Protein AF-A0A7C4X079-F1 (afdb_monomer_lite)

Radius of gyration: 14.13 Å; chains: 1; bounding box: 36×24×41 Å

pLDDT: mean 93.77, std 8.3, range [42.56, 98.5]

Foldseek 3Di:
DQEDDDPLAPCPQPVDPQLVVLLLVLCVVVVNVQLNVLLDDDPVLLVVLLVVVVPDPDALVRQLVVQLVVSLVSHDLVSQQVSVCVVVVHGDHSVVSSSVSSSSSSNRSVSNSCSVVSDPDD

Sequence (122 aa):
MGGRKPLLATGDLVEDYTPLFQYIDTAIELRKSEARETILIRNSDLEKVRELASTTRLTVAQLINNLMEYVKHRIDPEVAVKALAKYLNHEVTADYAIIFYSRLLSCWIVEASSTLGIIRLK

Secondary structure (DSSP, 8-state):
------TT--SSS-S--HHHHHHHHHHHHTT-HHHHHHTS--HHHHHHHHHHHHHS---HHHHHHHHHHHHGGGS-HHHHHHHHHHHHTS---HHHHHHHHHHHHHHHHHHHHHHTTSS---

Structure (mmCIF, N/CA/C/O backbone):
data_AF-A0A7C4X079-F1
#
_entry.id   AF-A0A7C4X079-F1
#
loop_
_atom_site.group_PDB
_atom_site.id
_atom_site.type_symbol
_atom_site.label_atom_id
_atom_site.label_alt_id
_atom_site.label_comp_id
_atom_site.label_asym_id
_atom_site.label_entity_id
_atom_site.label_seq_id
_atom_site.pdbx_PDB_ins_code
_atom_site.Cartn_x
_atom_site.Cartn_y
_atom_site.Cartn_z
_atom_site.occupancy
_atom_site.B_iso_or_equiv
_atom_site.auth_seq_id
_atom_site.auth_comp_id
_atom_site.auth_asym_id
_atom_site.auth_atom_id
_atom_site.pdbx_PDB_model_num
ATOM 1 N N . MET A 1 1 ? -15.034 -11.465 -10.768 1.00 42.56 1 MET A N 1
ATOM 2 C CA . MET A 1 1 ? -13.758 -12.037 -11.250 1.00 42.56 1 MET A CA 1
ATOM 3 C C . MET A 1 1 ? -12.728 -11.808 -10.159 1.00 42.56 1 MET A C 1
ATOM 5 O O . MET A 1 1 ? -12.477 -10.661 -9.832 1.00 42.56 1 MET A O 1
ATOM 9 N N . GLY A 1 2 ? -12.246 -12.863 -9.498 1.00 50.28 2 GLY A N 1
ATOM 10 C CA . GLY A 1 2 ? -11.295 -12.722 -8.392 1.00 50.28 2 GLY A CA 1
ATOM 11 C C . GLY A 1 2 ? -9.869 -12.662 -8.923 1.00 50.28 2 GLY A C 1
ATOM 12 O O . GLY A 1 2 ? -9.308 -13.706 -9.243 1.00 50.28 2 GLY A O 1
ATOM 13 N N . GLY A 1 3 ? -9.311 -11.457 -9.052 1.00 69.38 3 GLY A N 1
ATOM 14 C CA . GLY A 1 3 ? -7.887 -11.272 -9.331 1.00 69.38 3 GLY A CA 1
ATOM 15 C C . GLY A 1 3 ? -7.014 -11.837 -8.205 1.00 69.38 3 GLY A C 1
ATOM 16 O O . GLY A 1 3 ? -7.492 -12.102 -7.098 1.00 69.38 3 GLY A O 1
ATOM 17 N N . ARG A 1 4 ? -5.721 -12.040 -8.479 1.00 88.50 4 ARG A N 1
ATOM 18 C CA . ARG A 1 4 ? -4.747 -12.474 -7.466 1.00 88.50 4 ARG A CA 1
ATOM 19 C C . ARG A 1 4 ? -4.719 -11.443 -6.332 1.00 88.50 4 ARG A C 1
ATOM 21 O O . ARG A 1 4 ? -4.511 -10.264 -6.595 1.00 88.50 4 ARG A O 1
ATOM 28 N N . LYS A 1 5 ? -4.895 -11.886 -5.085 1.00 92.94 5 LYS A N 1
ATOM 29 C CA . LYS A 1 5 ? -4.831 -11.035 -3.886 1.00 92.94 5 LYS A CA 1
ATOM 30 C C . LYS A 1 5 ? -3.575 -11.345 -3.072 1.00 92.94 5 LYS A C 1
ATOM 32 O O . LYS A 1 5 ? -3.161 -12.508 -3.023 1.00 92.94 5 LYS A O 1
ATOM 37 N N . PRO A 1 6 ? -2.937 -10.338 -2.460 1.00 94.19 6 PRO A N 1
ATOM 38 C CA . PRO A 1 6 ? -1.849 -10.575 -1.529 1.00 94.19 6 PRO A CA 1
ATOM 39 C C . PRO A 1 6 ? -2.383 -11.161 -0.210 1.00 94.19 6 PRO A C 1
ATOM 41 O O . PRO A 1 6 ? -3.587 -11.203 0.043 1.00 94.19 6 PRO A O 1
ATOM 44 N N . LEU A 1 7 ? -1.477 -11.653 0.633 1.00 92.94 7 LEU A N 1
ATOM 45 C CA . LEU A 1 7 ? -1.827 -12.308 1.895 1.00 92.94 7 LEU A CA 1
ATOM 46 C C . LEU A 1 7 ? -2.685 -11.384 2.788 1.00 92.94 7 LEU A C 1
ATOM 48 O O . LEU A 1 7 ? -2.375 -10.203 2.919 1.00 92.94 7 LEU A O 1
ATOM 52 N N . LEU A 1 8 ? -3.739 -11.931 3.411 1.00 94.31 8 LEU A N 1
ATOM 53 C CA . LEU A 1 8 ? -4.706 -11.233 4.286 1.00 94.31 8 LEU A CA 1
ATOM 54 C C . LEU A 1 8 ? -5.568 -10.136 3.626 1.00 94.31 8 LEU A C 1
ATOM 56 O O . LEU A 1 8 ? -6.391 -9.539 4.323 1.00 94.31 8 LEU A O 1
ATOM 60 N N . ALA A 1 9 ? -5.424 -9.884 2.321 1.00 95.12 9 ALA A N 1
ATOM 61 C CA . ALA A 1 9 ? -6.307 -8.970 1.602 1.00 95.12 9 ALA A CA 1
ATOM 62 C C . ALA A 1 9 ? -7.689 -9.595 1.377 1.00 95.12 9 ALA A C 1
ATOM 64 O O . ALA A 1 9 ? -7.810 -10.749 0.949 1.00 95.12 9 ALA A O 1
ATOM 65 N N . THR A 1 10 ? -8.732 -8.812 1.630 1.00 93.12 10 THR A N 1
ATOM 66 C CA . THR A 1 10 ? -10.133 -9.190 1.418 1.00 93.12 10 THR A CA 1
ATOM 67 C C . THR A 1 10 ? -10.639 -8.702 0.068 1.00 93.12 10 THR A C 1
ATOM 69 O O . THR A 1 10 ? -11.472 -9.368 -0.548 1.00 93.12 10 THR A O 1
ATOM 72 N N . GLY A 1 11 ? -10.062 -7.623 -0.464 1.00 93.06 11 GLY A N 1
ATOM 73 C CA . GLY A 1 11 ? -10.509 -6.911 -1.657 1.00 93.06 11 GLY A CA 1
ATOM 74 C C . GLY A 1 11 ? -11.729 -6.013 -1.437 1.00 93.06 11 GLY A C 1
ATOM 75 O O . GLY A 1 11 ? -12.402 -5.688 -2.410 1.00 93.06 11 GLY A O 1
ATOM 76 N N . ASP A 1 12 ? -12.028 -5.649 -0.188 1.00 93.50 12 ASP A N 1
ATOM 77 C CA . ASP A 1 12 ? -13.123 -4.728 0.150 1.00 93.50 12 ASP A CA 1
ATOM 78 C C . ASP A 1 12 ? -12.757 -3.260 -0.136 1.00 93.50 12 ASP A C 1
ATOM 80 O O . ASP A 1 12 ? -13.628 -2.434 -0.403 1.00 93.50 12 ASP A O 1
ATOM 84 N N . LEU A 1 13 ? -11.466 -2.919 -0.065 1.00 95.00 13 LEU A N 1
ATOM 85 C CA . LEU A 1 13 ? -10.925 -1.581 -0.323 1.00 95.00 13 LEU A CA 1
ATOM 86 C C . LEU A 1 13 ? -10.183 -1.495 -1.657 1.00 95.00 13 LEU A C 1
ATOM 88 O O . LEU A 1 13 ? -10.045 -0.400 -2.209 1.00 95.00 13 LEU A O 1
ATOM 92 N N . VAL A 1 14 ? -9.666 -2.619 -2.154 1.00 95.06 14 VAL A N 1
ATOM 93 C CA . VAL A 1 14 ? -8.943 -2.701 -3.427 1.00 95.06 14 VAL A CA 1
ATOM 94 C C . VAL A 1 14 ? -9.469 -3.869 -4.246 1.00 95.06 14 VAL A C 1
ATOM 96 O O . VAL A 1 14 ? -9.251 -5.034 -3.922 1.00 95.06 14 VAL A O 1
ATOM 99 N N . GLU A 1 15 ? -10.109 -3.548 -5.364 1.00 92.25 15 GLU A N 1
ATOM 100 C CA . GLU A 1 15 ? -10.638 -4.561 -6.278 1.00 92.25 15 GLU A CA 1
ATOM 101 C C . GLU A 1 15 ? -9.526 -5.282 -7.054 1.00 92.25 15 GLU A C 1
ATOM 103 O O . GLU A 1 15 ? -9.587 -6.502 -7.231 1.00 92.25 15 GLU A O 1
ATOM 108 N N . ASP A 1 16 ? -8.496 -4.541 -7.483 1.00 94.81 16 ASP A N 1
ATOM 109 C CA . ASP A 1 16 ? -7.387 -5.062 -8.283 1.00 94.81 16 ASP A CA 1
ATOM 110 C C . ASP A 1 16 ? -6.015 -4.793 -7.649 1.00 94.81 16 ASP A C 1
ATOM 112 O O . ASP A 1 16 ? -5.550 -3.658 -7.536 1.00 94.81 16 ASP A O 1
ATOM 116 N N . TYR A 1 17 ? -5.342 -5.881 -7.276 1.00 96.25 17 TYR A N 1
ATOM 117 C CA . TYR A 1 17 ? -3.990 -5.884 -6.724 1.00 96.25 17 TYR A CA 1
ATOM 118 C C . TYR A 1 17 ? -2.895 -6.143 -7.766 1.00 96.25 17 TYR A C 1
ATOM 120 O O . TYR A 1 17 ? -1.716 -6.180 -7.407 1.00 96.25 17 TYR A O 1
ATOM 128 N N . THR A 1 18 ? -3.237 -6.289 -9.048 1.00 96.25 18 THR A N 1
ATOM 129 C CA . THR A 1 18 ? -2.271 -6.456 -10.145 1.00 96.25 18 THR A CA 1
ATOM 130 C C . THR A 1 18 ? -1.125 -5.436 -10.090 1.00 96.25 18 THR A C 1
ATOM 132 O O . THR A 1 18 ? 0.031 -5.863 -10.185 1.00 96.25 18 THR A O 1
ATOM 135 N N . PRO A 1 19 ? -1.359 -4.133 -9.818 1.00 96.56 19 PRO A N 1
ATOM 136 C CA . 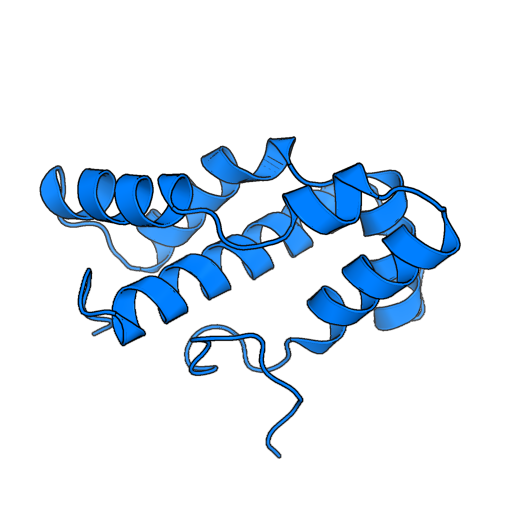PRO A 1 19 ? -0.269 -3.162 -9.732 1.00 96.56 19 PRO A CA 1
ATOM 137 C C . PRO A 1 19 ? 0.759 -3.478 -8.640 1.00 96.56 19 PRO A C 1
ATOM 139 O O . PRO A 1 19 ? 1.945 -3.204 -8.831 1.00 96.56 19 PRO A O 1
ATOM 142 N N . LEU A 1 20 ? 0.337 -4.057 -7.506 1.00 96.88 20 LEU A N 1
ATOM 143 C CA . LEU A 1 20 ? 1.226 -4.420 -6.395 1.00 96.88 20 LEU A CA 1
ATOM 144 C C . LEU A 1 20 ? 2.210 -5.514 -6.819 1.00 96.88 20 LEU A C 1
ATOM 146 O O . LEU A 1 20 ? 3.408 -5.412 -6.561 1.00 96.88 20 LEU A O 1
ATOM 150 N N . PHE A 1 21 ? 1.714 -6.549 -7.499 1.00 96.19 21 PHE A N 1
ATOM 151 C CA . PHE A 1 21 ? 2.567 -7.615 -8.024 1.00 96.19 21 PHE A CA 1
ATOM 152 C C . PHE A 1 21 ? 3.490 -7.088 -9.122 1.00 96.19 21 PHE A C 1
ATOM 154 O O . PHE A 1 21 ? 4.683 -7.372 -9.091 1.00 96.19 21 PHE A O 1
ATOM 161 N N . GLN A 1 22 ? 2.979 -6.221 -10.002 1.00 96.19 22 GLN A N 1
ATOM 162 C CA . GLN A 1 22 ? 3.786 -5.571 -11.033 1.00 96.19 22 GLN A CA 1
ATOM 163 C C . GLN A 1 22 ? 4.944 -4.758 -10.438 1.00 96.19 22 GLN A C 1
ATOM 165 O O . GLN A 1 22 ? 6.030 -4.726 -11.018 1.00 96.19 22 GLN A O 1
ATOM 170 N N . TYR A 1 23 ? 4.741 -4.123 -9.279 1.00 97.81 23 TYR A N 1
ATOM 171 C CA . TYR A 1 23 ? 5.799 -3.424 -8.549 1.00 97.81 23 TYR A CA 1
ATOM 172 C C . TYR A 1 23 ? 6.881 -4.391 -8.069 1.00 97.81 23 TYR A C 1
ATOM 174 O O . TYR A 1 23 ? 8.064 -4.156 -8.305 1.00 97.81 23 TYR A O 1
ATOM 182 N N . ILE A 1 24 ? 6.487 -5.499 -7.438 1.00 96.81 24 ILE A N 1
ATOM 183 C CA . ILE A 1 24 ? 7.418 -6.523 -6.944 1.00 96.81 24 ILE A CA 1
ATOM 184 C C . ILE A 1 24 ? 8.228 -7.121 -8.099 1.00 96.81 24 ILE A C 1
ATOM 186 O O . ILE A 1 24 ? 9.454 -7.197 -8.010 1.00 96.81 24 ILE A O 1
ATOM 190 N N . ASP A 1 25 ? 7.567 -7.485 -9.196 1.00 96.62 25 ASP A N 1
ATOM 191 C CA . ASP A 1 25 ? 8.222 -8.048 -10.379 1.00 96.62 25 ASP A CA 1
ATOM 192 C C . ASP A 1 25 ? 9.188 -7.032 -11.003 1.00 96.62 25 ASP A C 1
ATOM 194 O O . ASP A 1 25 ? 10.328 -7.358 -11.332 1.00 96.62 25 ASP A O 1
ATOM 198 N N . THR A 1 26 ? 8.788 -5.760 -11.070 1.00 97.69 26 THR A N 1
ATOM 199 C CA . THR A 1 26 ? 9.647 -4.680 -11.574 1.00 97.69 26 THR A CA 1
ATOM 200 C C . THR A 1 26 ? 10.854 -4.432 -10.665 1.00 97.69 26 THR A C 1
ATOM 202 O O . THR A 1 26 ? 11.953 -4.195 -11.166 1.00 97.69 26 THR A O 1
ATOM 205 N N . ALA A 1 27 ? 10.701 -4.534 -9.342 1.00 97.38 27 ALA A N 1
ATOM 206 C CA . ALA A 1 27 ? 11.821 -4.450 -8.408 1.00 97.38 27 ALA A CA 1
ATOM 207 C C . ALA A 1 27 ? 12.828 -5.592 -8.630 1.00 97.38 27 ALA A C 1
ATOM 209 O O . ALA A 1 27 ? 14.038 -5.361 -8.592 1.00 97.38 27 ALA A O 1
ATOM 210 N N . ILE A 1 28 ? 12.343 -6.805 -8.918 1.00 96.38 28 ILE A N 1
ATOM 211 C CA . ILE A 1 28 ? 13.184 -7.962 -9.259 1.00 96.38 28 ILE A CA 1
ATOM 212 C C . ILE A 1 28 ? 13.925 -7.719 -10.580 1.00 96.38 28 ILE A C 1
ATOM 214 O O . ILE A 1 28 ? 15.144 -7.886 -10.629 1.00 96.38 28 ILE A O 1
ATOM 218 N N . GLU A 1 29 ? 13.225 -7.275 -11.628 1.00 96.69 29 GLU A N 1
ATOM 219 C CA . GLU A 1 29 ? 13.829 -6.944 -12.928 1.00 96.69 29 GLU A CA 1
ATOM 220 C C . GLU A 1 29 ? 14.951 -5.903 -12.801 1.00 96.69 29 GLU A C 1
ATOM 222 O O . GLU A 1 29 ? 15.993 -6.026 -13.443 1.00 96.69 29 GLU A O 1
ATOM 227 N N . LEU A 1 30 ? 14.743 -4.882 -11.964 1.00 96.50 30 LEU A N 1
ATOM 228 C CA . LEU A 1 30 ? 15.707 -3.807 -11.716 1.00 96.50 30 LEU A CA 1
ATOM 229 C C . LEU A 1 30 ? 16.784 -4.175 -10.682 1.00 96.50 30 LEU A C 1
ATOM 231 O O . LEU A 1 30 ? 17.639 -3.347 -10.380 1.00 96.50 30 LEU A O 1
ATOM 235 N N . ARG A 1 31 ? 16.766 -5.400 -10.137 1.00 95.88 31 ARG A N 1
ATOM 236 C CA . ARG A 1 31 ? 17.675 -5.867 -9.071 1.00 95.88 31 ARG A CA 1
ATOM 237 C C . ARG A 1 31 ? 17.650 -4.986 -7.813 1.00 95.88 31 ARG A C 1
ATOM 239 O O . ARG A 1 31 ? 18.646 -4.880 -7.101 1.00 95.88 31 ARG A O 1
ATOM 246 N N . LYS A 1 32 ? 16.496 -4.388 -7.508 1.00 94.75 32 LYS A N 1
ATOM 247 C CA . LYS A 1 32 ? 16.252 -3.567 -6.315 1.00 94.75 32 LYS A CA 1
ATOM 248 C C . LYS A 1 32 ? 15.559 -4.383 -5.226 1.00 94.75 32 LYS A C 1
ATOM 250 O O . LYS A 1 32 ? 14.381 -4.185 -4.929 1.00 94.75 32 LYS A O 1
ATOM 255 N N . SER A 1 33 ? 16.297 -5.311 -4.617 1.00 90.00 33 SER A N 1
ATOM 256 C CA . SER A 1 33 ? 15.764 -6.186 -3.561 1.00 90.00 33 SER A CA 1
ATOM 257 C C . SER A 1 33 ? 15.177 -5.404 -2.382 1.00 90.00 33 SER A C 1
ATOM 259 O O . SER A 1 33 ? 14.143 -5.793 -1.852 1.00 90.00 33 SER A O 1
ATOM 261 N N . GLU A 1 34 ? 15.773 -4.268 -2.013 1.00 91.81 34 GLU A N 1
ATOM 262 C CA . GLU A 1 34 ? 15.257 -3.418 -0.934 1.00 91.81 34 GLU A CA 1
ATOM 263 C C . GLU A 1 34 ? 13.858 -2.872 -1.244 1.00 91.81 34 GLU A C 1
ATOM 265 O O . GLU A 1 34 ? 12.969 -2.968 -0.403 1.00 91.81 34 GLU A O 1
ATOM 270 N N . ALA A 1 35 ? 13.625 -2.393 -2.471 1.00 92.25 35 ALA A N 1
ATOM 271 C CA . ALA A 1 35 ? 12.322 -1.877 -2.895 1.00 92.25 35 ALA A CA 1
ATOM 272 C C . ALA A 1 35 ? 11.228 -2.956 -2.842 1.00 92.25 35 ALA A C 1
ATOM 274 O O . ALA A 1 35 ? 10.078 -2.679 -2.499 1.00 92.25 35 ALA A O 1
ATOM 275 N N . ARG A 1 36 ? 11.583 -4.208 -3.155 1.00 90.31 36 ARG A N 1
ATOM 276 C CA . ARG A 1 36 ? 10.672 -5.351 -3.024 1.00 90.31 36 ARG A CA 1
ATOM 277 C C . ARG A 1 36 ? 10.267 -5.585 -1.568 1.00 90.31 36 ARG A C 1
ATOM 279 O O . ARG A 1 36 ? 9.100 -5.844 -1.304 1.00 90.31 36 ARG A O 1
ATOM 286 N N . GLU A 1 37 ? 11.203 -5.512 -0.631 1.00 90.50 37 GLU A N 1
ATOM 287 C CA . GLU A 1 37 ? 10.914 -5.738 0.790 1.00 90.50 37 GLU A CA 1
ATOM 288 C C . GLU A 1 37 ? 10.182 -4.545 1.426 1.00 90.50 37 GLU A C 1
ATOM 290 O O . GLU A 1 37 ? 9.424 -4.689 2.389 1.00 90.50 37 GLU A O 1
ATOM 295 N N . THR A 1 38 ? 10.372 -3.334 0.895 1.00 91.69 38 THR A N 1
ATOM 296 C CA . THR A 1 38 ? 9.731 -2.129 1.427 1.00 91.69 38 THR A CA 1
ATOM 297 C C . THR A 1 38 ? 8.256 -2.014 1.080 1.00 91.69 38 THR A C 1
ATOM 299 O O . THR A 1 38 ? 7.555 -1.325 1.817 1.00 91.69 38 THR A O 1
ATOM 302 N N . ILE A 1 39 ? 7.743 -2.714 0.064 1.00 93.06 39 ILE A N 1
ATOM 303 C CA . ILE A 1 39 ? 6.312 -2.690 -0.296 1.00 93.06 39 ILE A CA 1
ATOM 304 C C . ILE A 1 39 ? 5.466 -3.745 0.447 1.00 93.06 39 ILE A C 1
ATOM 306 O O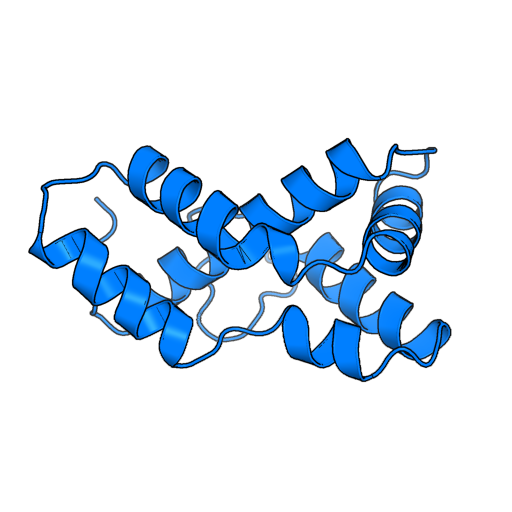 . ILE A 1 39 ? 4.248 -3.772 0.300 1.00 93.06 39 ILE A O 1
ATOM 310 N N . LEU A 1 40 ? 6.075 -4.621 1.254 1.00 95.56 40 LEU A N 1
ATOM 311 C CA . LEU A 1 40 ? 5.364 -5.667 2.005 1.00 95.56 40 LEU A CA 1
ATOM 312 C C . LEU A 1 40 ? 4.841 -5.162 3.354 1.00 95.56 40 LEU A C 1
ATOM 314 O O . LEU A 1 40 ? 5.491 -4.342 3.997 1.00 95.56 40 LEU A O 1
ATOM 318 N N . ILE A 1 41 ? 3.706 -5.682 3.831 1.00 96.44 41 ILE A N 1
ATOM 319 C CA . ILE A 1 41 ? 3.212 -5.365 5.183 1.00 96.44 41 ILE A CA 1
ATOM 320 C C . ILE A 1 41 ? 4.246 -5.784 6.234 1.00 96.44 41 ILE A C 1
ATOM 322 O O . ILE A 1 41 ? 4.730 -6.917 6.242 1.00 96.44 41 ILE A O 1
ATOM 326 N N . ARG A 1 42 ? 4.541 -4.870 7.158 1.00 96.12 42 ARG A N 1
ATOM 327 C CA . ARG A 1 42 ? 5.417 -5.077 8.314 1.00 96.12 42 ARG A CA 1
ATOM 328 C C . ARG A 1 42 ? 4.595 -5.103 9.596 1.00 96.12 42 ARG A C 1
ATOM 330 O O . ARG A 1 42 ? 3.526 -4.507 9.676 1.00 96.12 42 ARG A O 1
ATOM 337 N N . ASN A 1 43 ? 5.127 -5.725 10.647 1.00 95.94 43 ASN A N 1
ATOM 338 C CA . ASN A 1 43 ? 4.484 -5.693 11.964 1.00 95.94 43 ASN A CA 1
ATOM 339 C C . ASN A 1 43 ? 4.292 -4.250 12.483 1.00 95.94 43 ASN A C 1
ATOM 341 O O . ASN A 1 43 ? 3.239 -3.938 13.029 1.00 95.94 43 ASN A O 1
ATOM 345 N N . SER A 1 44 ? 5.245 -3.351 12.203 1.00 96.62 44 SER A N 1
ATOM 346 C CA . SER A 1 44 ? 5.138 -1.920 12.522 1.00 96.62 44 SER A CA 1
ATOM 347 C C . SER A 1 44 ? 3.920 -1.241 11.892 1.00 96.62 44 SER A C 1
ATOM 349 O O . SER A 1 44 ? 3.380 -0.305 12.472 1.00 96.62 44 SER A O 1
ATOM 351 N N . ASP A 1 45 ? 3.465 -1.716 10.730 1.00 97.62 45 ASP A N 1
ATOM 352 C CA . ASP A 1 45 ? 2.293 -1.162 10.048 1.00 97.62 45 ASP A CA 1
ATOM 353 C C . ASP A 1 45 ? 1.012 -1.515 10.809 1.00 97.62 45 ASP A C 1
ATOM 355 O O . ASP A 1 45 ? 0.148 -0.665 11.018 1.00 97.62 45 ASP A O 1
ATOM 359 N N . LEU A 1 46 ? 0.919 -2.762 11.277 1.00 97.12 46 LEU A N 1
ATOM 360 C CA . LEU A 1 46 ? -0.208 -3.253 12.070 1.00 97.12 46 LEU A CA 1
ATOM 361 C C . LEU A 1 46 ? -0.278 -2.553 13.433 1.00 97.12 46 LEU A C 1
ATOM 363 O O . LEU A 1 46 ? -1.357 -2.154 13.875 1.00 97.12 46 LEU A O 1
ATOM 367 N N . GLU A 1 47 ? 0.871 -2.344 14.077 1.00 96.62 47 GLU A N 1
ATOM 368 C CA . GLU A 1 47 ? 0.942 -1.578 15.323 1.00 96.62 47 GLU A CA 1
ATOM 369 C C . GLU A 1 47 ? 0.597 -0.102 15.101 1.00 96.62 47 GLU A C 1
ATOM 371 O O . GLU A 1 47 ? -0.119 0.483 15.914 1.00 96.62 47 GLU A O 1
ATOM 376 N N . LYS A 1 48 ? 0.978 0.487 13.958 1.00 96.56 48 LYS A N 1
ATOM 377 C CA . LYS A 1 48 ? 0.548 1.847 13.617 1.00 96.56 48 LYS A CA 1
ATOM 378 C C . LYS A 1 48 ? -0.967 1.941 13.441 1.00 96.56 48 LYS A C 1
ATOM 380 O O . LYS A 1 48 ? -1.575 2.903 13.909 1.00 96.56 48 LYS A O 1
ATOM 385 N N . VAL A 1 49 ? -1.602 0.943 12.823 1.00 96.12 49 VAL A N 1
ATOM 386 C CA . VAL A 1 49 ? -3.071 0.875 12.745 1.00 96.12 49 VAL A CA 1
ATOM 387 C C . VAL A 1 49 ? -3.691 0.801 14.138 1.00 96.12 49 VAL A C 1
ATOM 389 O O . VAL A 1 49 ? -4.635 1.541 14.416 1.00 96.12 49 VAL A O 1
ATOM 392 N N . ARG A 1 50 ? -3.156 -0.045 15.026 1.00 94.62 50 ARG A N 1
ATOM 393 C CA . ARG A 1 50 ? -3.625 -0.174 16.415 1.00 94.62 50 ARG A CA 1
ATOM 394 C C . ARG A 1 50 ? -3.529 1.155 17.169 1.00 94.62 50 ARG A C 1
ATOM 396 O O . ARG A 1 50 ? -4.496 1.566 17.808 1.00 94.62 50 ARG A O 1
ATOM 403 N N . GLU A 1 51 ? -2.397 1.844 17.055 1.00 94.44 51 GLU A N 1
ATOM 404 C CA . GLU A 1 51 ? -2.162 3.164 17.650 1.00 94.44 51 GLU A CA 1
ATOM 405 C C . GLU A 1 51 ? -3.201 4.187 17.156 1.00 94.44 51 GLU A C 1
ATOM 407 O O . GLU A 1 51 ? -3.906 4.805 17.962 1.00 94.44 51 GLU A O 1
ATOM 412 N N . LEU A 1 52 ? -3.359 4.309 15.833 1.00 93.12 52 LEU A N 1
ATOM 413 C CA . LEU A 1 52 ? -4.282 5.258 15.203 1.00 93.12 52 LEU A CA 1
ATOM 414 C C . LEU A 1 52 ? -5.746 4.967 15.560 1.00 93.12 52 LEU A C 1
ATOM 416 O O . LEU A 1 52 ? -6.507 5.897 15.827 1.00 93.12 52 LEU A O 1
ATOM 420 N N . ALA A 1 53 ? -6.133 3.691 15.610 1.00 88.19 53 ALA A N 1
ATOM 421 C CA . ALA A 1 53 ? -7.484 3.267 15.969 1.00 88.19 53 ALA A CA 1
ATOM 422 C C . ALA A 1 53 ? -7.807 3.475 17.459 1.00 88.19 53 ALA A C 1
ATOM 424 O O . ALA A 1 53 ? -8.971 3.660 17.811 1.00 88.19 53 ALA A O 1
ATOM 425 N N . SER A 1 54 ? -6.797 3.442 18.334 1.00 86.56 54 SER A N 1
ATOM 426 C CA . SER A 1 54 ? -6.982 3.616 19.781 1.00 86.56 54 SER A CA 1
ATOM 427 C C . SER A 1 54 ? -7.099 5.079 20.216 1.00 86.56 54 SER A C 1
ATOM 429 O O . SER A 1 54 ? -7.792 5.376 21.186 1.00 86.56 54 SER A O 1
ATOM 431 N N . THR A 1 55 ? -6.455 5.996 19.489 1.00 75.44 55 THR A N 1
ATOM 432 C CA . THR A 1 55 ? -6.315 7.401 19.905 1.00 75.44 55 THR A CA 1
ATOM 433 C C . THR A 1 55 ? -7.519 8.257 19.507 1.00 75.44 55 THR A C 1
ATOM 435 O O . THR A 1 55 ? -7.927 9.145 20.254 1.00 75.44 55 THR A O 1
ATOM 438 N N . THR A 1 56 ? -8.126 7.976 18.350 1.00 74.25 56 THR A N 1
ATOM 439 C CA . THR A 1 56 ? -9.217 8.784 17.789 1.00 74.25 56 THR A CA 1
ATOM 440 C C . THR A 1 56 ? -10.182 7.891 17.014 1.00 74.25 56 THR A C 1
ATOM 442 O O . THR A 1 56 ? -9.764 6.958 16.331 1.00 74.25 56 THR A O 1
ATOM 445 N N . ARG A 1 57 ? -11.487 8.197 17.042 1.00 83.31 57 ARG A N 1
ATOM 446 C CA . ARG A 1 57 ? -12.447 7.595 16.100 1.00 83.31 57 ARG A CA 1
ATOM 447 C C . ARG A 1 57 ? -12.183 8.124 14.689 1.00 83.31 57 ARG A C 1
ATOM 449 O O . ARG A 1 57 ? -12.768 9.123 14.281 1.00 83.31 57 ARG A O 1
ATOM 456 N N . LEU A 1 58 ? -11.286 7.464 13.966 1.00 85.56 58 LEU A N 1
ATOM 457 C CA . LEU A 1 58 ? -11.002 7.755 12.566 1.00 85.56 58 LEU A CA 1
ATOM 458 C C . LEU A 1 58 ? -11.989 7.021 11.655 1.00 85.56 58 LEU A C 1
ATOM 460 O O . LEU A 1 58 ? -12.344 5.866 11.890 1.00 85.56 58 LEU A O 1
ATOM 464 N N . THR A 1 59 ? -12.403 7.687 10.582 1.00 92.00 59 THR A N 1
ATOM 465 C CA . THR A 1 59 ? -13.024 7.012 9.435 1.00 92.00 59 THR A CA 1
ATOM 466 C C . THR A 1 59 ? -11.984 6.174 8.689 1.00 92.00 59 THR A C 1
ATOM 468 O O . THR A 1 59 ? -10.784 6.452 8.761 1.00 92.00 59 THR A O 1
ATOM 471 N N . VAL A 1 60 ? -12.430 5.182 7.911 1.00 92.50 60 VAL A N 1
ATOM 472 C CA . VAL A 1 60 ? -11.535 4.361 7.070 1.00 92.50 60 VAL A CA 1
ATOM 473 C C . VAL A 1 60 ? -10.702 5.237 6.128 1.00 92.50 60 VAL A C 1
ATOM 475 O O . VAL A 1 60 ? -9.495 5.046 6.014 1.00 92.50 60 VAL A O 1
ATOM 478 N N . ALA A 1 61 ? -11.312 6.259 5.521 1.00 93.44 61 ALA A N 1
ATOM 479 C CA . ALA A 1 61 ? -10.609 7.197 4.647 1.00 93.44 61 ALA A CA 1
ATOM 480 C C . ALA A 1 61 ? -9.501 7.972 5.382 1.00 93.44 61 ALA A C 1
ATOM 482 O O . ALA A 1 61 ? -8.393 8.108 4.868 1.00 93.44 61 ALA A O 1
ATOM 483 N N . GLN A 1 62 ? -9.767 8.448 6.604 1.00 94.50 62 GLN A N 1
ATOM 484 C CA . GLN A 1 62 ? -8.750 9.123 7.415 1.00 94.50 62 GLN A CA 1
ATOM 485 C C . GLN A 1 62 ? -7.624 8.172 7.823 1.00 94.50 62 GLN A C 1
ATOM 487 O O . GLN A 1 62 ? -6.463 8.574 7.795 1.00 94.50 62 GLN A O 1
ATOM 492 N N . LEU A 1 63 ? -7.942 6.925 8.178 1.00 94.94 63 LEU A N 1
ATOM 493 C CA . LEU A 1 63 ? -6.935 5.914 8.497 1.00 94.94 63 LEU A CA 1
ATOM 494 C C . LEU A 1 63 ? -6.020 5.650 7.294 1.00 94.94 63 LEU A C 1
ATOM 496 O O . LEU A 1 63 ? -4.802 5.696 7.444 1.00 94.94 63 LEU A O 1
ATOM 500 N N . ILE A 1 64 ? -6.595 5.463 6.101 1.00 96.81 64 ILE A N 1
ATOM 501 C CA . ILE A 1 64 ? -5.835 5.287 4.855 1.00 96.81 64 ILE A CA 1
ATOM 502 C C . ILE A 1 64 ? -4.929 6.495 4.606 1.00 96.81 64 ILE A C 1
ATOM 504 O O . ILE A 1 64 ? -3.745 6.305 4.363 1.00 96.81 64 ILE A O 1
ATOM 508 N N . ASN A 1 65 ? -5.435 7.725 4.723 1.00 96.81 65 ASN A N 1
ATOM 509 C CA . ASN A 1 65 ? -4.623 8.925 4.491 1.00 96.81 65 ASN A CA 1
ATOM 510 C C . ASN A 1 65 ? -3.448 9.041 5.478 1.00 96.81 65 ASN A C 1
ATOM 512 O O . ASN A 1 65 ? -2.337 9.373 5.076 1.00 96.81 65 ASN A O 1
ATOM 516 N N . ASN A 1 66 ? -3.664 8.730 6.761 1.00 96.56 66 ASN A N 1
ATOM 517 C CA . ASN A 1 66 ? -2.581 8.721 7.751 1.00 96.56 66 ASN A CA 1
ATOM 518 C C . ASN A 1 66 ? -1.535 7.642 7.437 1.00 96.56 66 ASN A C 1
ATOM 520 O O . ASN A 1 66 ? -0.335 7.883 7.568 1.00 96.56 66 ASN A O 1
ATOM 524 N N . LEU A 1 67 ? -1.977 6.463 6.997 1.00 97.56 67 LEU A N 1
ATOM 525 C CA . LEU A 1 67 ? -1.076 5.394 6.579 1.00 97.56 67 LEU A CA 1
ATOM 526 C C . LEU A 1 67 ? -0.315 5.750 5.305 1.00 97.56 67 LEU A C 1
ATOM 528 O O . LEU A 1 67 ? 0.869 5.447 5.232 1.00 97.56 67 LEU A O 1
ATOM 532 N N . MET A 1 68 ? -0.936 6.442 4.347 1.00 97.94 68 MET A N 1
ATOM 533 C CA . MET A 1 68 ? -0.264 6.891 3.127 1.00 97.94 68 MET A CA 1
ATOM 534 C C . MET A 1 68 ? 0.936 7.772 3.464 1.00 97.94 68 MET A C 1
ATOM 536 O O . MET A 1 68 ? 2.037 7.509 2.987 1.00 97.94 68 MET A O 1
ATOM 540 N N . GLU A 1 69 ? 0.754 8.756 4.346 1.00 97.50 69 GLU A N 1
ATOM 541 C CA . GLU A 1 69 ? 1.850 9.609 4.815 1.00 97.50 69 GLU A CA 1
ATOM 542 C C . GLU A 1 69 ? 2.926 8.818 5.568 1.00 97.50 69 GLU A C 1
ATOM 544 O O . GLU A 1 69 ? 4.119 9.089 5.418 1.00 97.50 69 GLU A O 1
ATOM 549 N N . TYR A 1 70 ? 2.515 7.807 6.336 1.00 97.56 70 TYR A N 1
ATOM 550 C CA . TYR A 1 70 ? 3.425 6.919 7.049 1.00 97.56 70 TYR A CA 1
ATOM 551 C C . TYR A 1 70 ? 4.237 6.026 6.103 1.00 97.56 70 TYR A C 1
ATOM 553 O O . TYR A 1 70 ? 5.423 5.840 6.345 1.00 97.56 70 TYR A O 1
ATOM 561 N N . VAL A 1 71 ? 3.662 5.501 5.016 1.00 97.69 71 VAL A N 1
ATOM 562 C CA . VAL A 1 71 ? 4.342 4.530 4.139 1.00 97.69 71 VAL A CA 1
ATOM 563 C C . VAL A 1 71 ? 4.976 5.136 2.892 1.00 97.69 71 VAL A C 1
ATOM 565 O O . VAL A 1 71 ? 5.802 4.466 2.280 1.00 97.69 71 VAL A O 1
ATOM 568 N N . LYS A 1 72 ? 4.660 6.381 2.511 1.00 97.25 72 LYS A N 1
ATOM 569 C CA . LYS A 1 72 ? 5.124 6.975 1.240 1.00 97.25 72 LYS A CA 1
ATOM 570 C C . LYS A 1 72 ? 6.632 6.898 1.019 1.00 97.25 72 LYS A C 1
ATOM 572 O O . LYS A 1 72 ? 7.085 6.648 -0.091 1.00 97.25 72 LYS A O 1
ATOM 577 N N . HIS A 1 73 ? 7.411 7.050 2.088 1.00 96.38 73 HIS A N 1
ATOM 578 C CA . HIS A 1 73 ? 8.873 7.031 2.044 1.00 96.38 73 HIS A CA 1
ATOM 579 C C . HIS A 1 73 ? 9.456 5.643 1.720 1.00 96.38 73 HIS A C 1
ATOM 581 O O . HIS A 1 73 ? 10.651 5.518 1.474 1.00 96.38 73 HIS A O 1
ATOM 587 N N . ARG A 1 74 ? 8.627 4.593 1.750 1.00 96.44 74 ARG A N 1
ATOM 588 C CA . ARG A 1 74 ? 9.003 3.210 1.434 1.00 96.44 74 ARG A CA 1
ATOM 589 C C . ARG A 1 74 ? 8.907 2.904 -0.057 1.00 96.44 74 ARG A C 1
ATOM 591 O O . ARG A 1 74 ? 9.392 1.856 -0.483 1.00 96.44 74 ARG A O 1
ATOM 598 N N . ILE A 1 75 ? 8.244 3.764 -0.826 1.00 98.12 75 ILE A N 1
ATOM 599 C CA . ILE A 1 75 ? 8.010 3.553 -2.249 1.00 98.12 75 ILE A CA 1
ATOM 600 C C . ILE A 1 75 ? 9.241 4.026 -3.022 1.00 98.12 75 ILE A C 1
ATOM 602 O O . ILE A 1 75 ? 9.576 5.208 -2.986 1.00 98.12 75 ILE A O 1
ATOM 606 N N . ASP A 1 76 ? 9.905 3.111 -3.729 1.00 98.06 76 ASP A N 1
ATOM 607 C CA . ASP A 1 76 ? 10.997 3.453 -4.640 1.00 98.06 76 ASP A CA 1
ATOM 608 C C . ASP A 1 76 ? 10.401 4.121 -5.893 1.00 98.06 76 ASP A C 1
ATOM 610 O O . ASP A 1 76 ? 9.610 3.484 -6.601 1.00 98.06 76 ASP A O 1
ATOM 614 N N . PRO A 1 77 ? 10.746 5.390 -6.184 1.00 97.69 77 PRO A N 1
ATOM 615 C CA . PRO A 1 77 ? 10.118 6.134 -7.274 1.00 97.69 77 PRO A CA 1
ATOM 616 C C . PRO A 1 77 ? 10.341 5.506 -8.653 1.00 97.69 77 PRO A C 1
ATOM 618 O O . PRO A 1 77 ? 9.443 5.516 -9.491 1.00 97.69 77 PRO A O 1
ATOM 621 N N . GLU A 1 78 ? 11.519 4.932 -8.897 1.00 97.81 78 GLU A N 1
ATOM 622 C CA . GLU A 1 78 ? 11.868 4.340 -10.191 1.00 97.81 78 G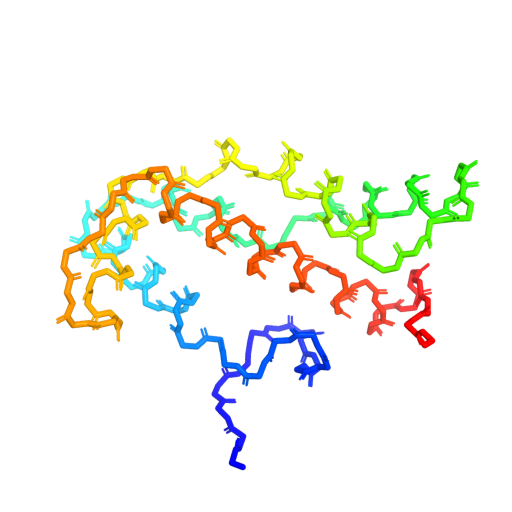LU A CA 1
ATOM 623 C C . GLU A 1 78 ? 11.073 3.053 -10.440 1.00 97.81 78 GLU A C 1
ATOM 625 O O . GLU A 1 78 ? 10.493 2.874 -11.515 1.00 97.81 78 GLU A O 1
ATOM 630 N N . VAL A 1 79 ? 10.992 2.178 -9.429 1.00 98.31 79 VAL A N 1
ATOM 631 C CA . VAL A 1 79 ? 10.171 0.962 -9.500 1.00 98.31 79 VAL A CA 1
ATOM 632 C C . VAL A 1 79 ? 8.703 1.336 -9.679 1.00 98.31 79 VAL A C 1
ATOM 634 O O . VAL A 1 79 ? 8.039 0.765 -10.543 1.00 98.31 79 VAL A O 1
ATOM 637 N N . ALA A 1 80 ? 8.210 2.311 -8.909 1.00 98.19 80 ALA A N 1
ATOM 638 C CA . ALA A 1 80 ? 6.826 2.768 -8.964 1.00 98.19 80 ALA A CA 1
ATOM 639 C C . ALA A 1 80 ? 6.439 3.257 -10.364 1.00 98.19 80 ALA A C 1
ATOM 641 O O . ALA A 1 80 ? 5.444 2.794 -10.920 1.00 98.19 80 ALA A O 1
ATOM 642 N N . VAL A 1 81 ? 7.238 4.151 -10.954 1.00 98.44 81 VAL A N 1
ATOM 643 C CA . VAL A 1 81 ? 6.982 4.688 -12.299 1.00 98.44 81 VAL A CA 1
ATOM 644 C C . VAL A 1 81 ? 6.972 3.569 -13.328 1.00 98.44 81 VAL A C 1
ATOM 646 O O . VAL A 1 81 ? 6.011 3.439 -14.083 1.00 98.44 81 VAL A O 1
ATOM 649 N N . LYS A 1 82 ? 8.006 2.719 -13.340 1.00 98.00 82 LYS A N 1
ATOM 650 C CA . LYS A 1 82 ? 8.125 1.654 -14.341 1.00 98.00 82 LYS A CA 1
ATOM 651 C C . LYS A 1 82 ? 7.007 0.618 -14.209 1.00 98.00 82 LYS A C 1
ATOM 653 O O . LYS A 1 82 ? 6.476 0.165 -15.221 1.00 98.00 82 LYS A O 1
ATOM 658 N N . ALA A 1 83 ? 6.635 0.248 -12.987 1.00 97.94 83 ALA A N 1
ATOM 659 C CA . ALA A 1 83 ? 5.574 -0.721 -12.742 1.00 97.94 83 ALA A CA 1
ATOM 660 C C . ALA A 1 83 ? 4.195 -0.168 -13.119 1.00 97.94 83 ALA A C 1
ATOM 662 O O . ALA A 1 83 ? 3.429 -0.842 -13.811 1.00 97.94 83 ALA A O 1
ATOM 663 N N . LEU A 1 84 ? 3.896 1.070 -12.720 1.00 98.06 84 LEU A N 1
ATOM 664 C CA . LEU A 1 84 ? 2.599 1.679 -12.988 1.00 98.06 84 LEU A CA 1
ATOM 665 C C . LEU A 1 84 ? 2.430 2.034 -14.467 1.00 98.06 84 LEU A C 1
ATOM 667 O O . LEU A 1 84 ? 1.355 1.809 -15.016 1.00 98.06 84 LEU A O 1
ATOM 671 N N . ALA A 1 85 ? 3.491 2.495 -15.135 1.00 97.75 85 ALA A N 1
ATOM 672 C CA . ALA A 1 85 ? 3.458 2.760 -16.570 1.00 97.75 85 ALA A CA 1
ATOM 673 C C . ALA A 1 85 ? 3.164 1.493 -17.386 1.00 97.75 85 ALA A C 1
ATOM 675 O O . ALA A 1 85 ? 2.367 1.532 -18.321 1.00 97.75 85 ALA A O 1
ATOM 676 N N . LYS A 1 86 ? 3.748 0.348 -16.999 1.00 96.25 86 LYS A N 1
ATOM 677 C CA . LYS A 1 86 ? 3.429 -0.958 -17.600 1.00 96.25 86 LYS A CA 1
ATOM 678 C C . LYS A 1 86 ? 1.970 -1.348 -17.369 1.00 96.25 86 LYS A C 1
ATOM 680 O O . LYS A 1 86 ? 1.314 -1.797 -18.300 1.00 96.25 86 LYS A O 1
ATOM 685 N N . TYR A 1 87 ? 1.474 -1.182 -16.143 1.00 96.50 87 TYR A N 1
ATOM 686 C CA . TYR A 1 87 ? 0.102 -1.547 -15.786 1.00 96.50 87 TYR A CA 1
ATOM 687 C C . TYR A 1 87 ? -0.939 -0.689 -16.519 1.00 96.50 87 TYR A C 1
ATOM 689 O O . TYR A 1 87 ? -1.924 -1.216 -17.029 1.00 96.50 87 TYR A O 1
ATOM 697 N N . LEU A 1 88 ? -0.712 0.624 -16.608 1.00 95.44 88 LEU A N 1
ATOM 698 C CA . LEU A 1 88 ? -1.648 1.548 -17.248 1.00 95.44 88 LEU A CA 1
ATOM 699 C C . LEU A 1 88 ? -1.404 1.751 -18.753 1.00 95.44 88 LEU A C 1
ATOM 701 O O . LEU A 1 88 ? -2.181 2.453 -19.404 1.00 95.44 88 LEU A O 1
ATOM 705 N N . ASN A 1 89 ? -0.324 1.182 -19.292 1.00 95.69 89 ASN A N 1
ATOM 706 C CA . ASN A 1 89 ? 0.122 1.344 -20.676 1.00 95.69 89 ASN A CA 1
ATOM 707 C C . ASN A 1 89 ? 0.292 2.820 -21.113 1.00 95.69 89 ASN A C 1
ATOM 709 O O . ASN A 1 89 ? -0.039 3.183 -22.241 1.00 95.69 89 ASN A O 1
ATOM 713 N N . HIS A 1 90 ? 0.775 3.681 -20.211 1.00 94.50 90 HIS A N 1
ATOM 714 C CA . HIS A 1 90 ? 1.094 5.089 -20.484 1.00 94.50 90 HIS A CA 1
ATOM 715 C C . HIS A 1 90 ? 2.141 5.635 -19.505 1.00 94.50 90 HIS A C 1
ATOM 717 O O . HIS A 1 90 ? 2.387 5.051 -18.452 1.00 94.50 90 HIS A O 1
ATOM 723 N N . GLU A 1 91 ? 2.761 6.765 -19.839 1.00 94.94 91 GLU A N 1
ATOM 724 C CA . GLU A 1 91 ? 3.758 7.408 -18.978 1.00 94.94 91 GLU A CA 1
ATOM 725 C C . GLU A 1 91 ? 3.125 8.056 -17.743 1.00 94.94 91 GLU A C 1
ATOM 727 O O . GLU A 1 91 ? 2.112 8.746 -17.833 1.00 94.94 91 GLU A O 1
ATOM 732 N N . VAL A 1 92 ? 3.760 7.881 -16.584 1.00 96.38 92 VAL A N 1
ATOM 733 C CA . VAL A 1 92 ? 3.314 8.460 -15.312 1.00 96.38 92 VAL A CA 1
ATOM 734 C C . VAL A 1 92 ? 4.448 9.208 -14.626 1.00 96.38 92 VAL A C 1
ATOM 736 O O . VAL A 1 92 ? 5.619 8.850 -14.757 1.00 96.38 92 VAL A O 1
ATOM 739 N N . THR A 1 93 ? 4.104 10.236 -13.853 1.00 97.75 93 THR A N 1
ATOM 740 C CA . THR A 1 93 ? 5.078 10.951 -13.024 1.00 97.75 93 THR A CA 1
ATOM 741 C C . THR A 1 93 ? 5.416 10.155 -11.765 1.00 97.75 93 THR A C 1
ATOM 743 O O . THR A 1 93 ? 4.613 9.354 -11.277 1.00 97.75 93 THR A O 1
ATOM 746 N N . ALA A 1 94 ? 6.601 10.411 -11.204 1.00 97.56 94 ALA A N 1
ATOM 747 C CA . ALA A 1 94 ? 7.024 9.806 -9.944 1.00 97.56 94 ALA A CA 1
ATOM 748 C C . ALA A 1 94 ? 6.046 10.108 -8.802 1.00 97.56 94 ALA A C 1
ATOM 750 O O . ALA A 1 94 ? 5.629 9.187 -8.106 1.00 97.56 94 ALA A O 1
ATOM 751 N N . ASP A 1 95 ? 5.613 11.363 -8.663 1.00 97.88 95 ASP A N 1
ATOM 752 C CA . ASP A 1 95 ? 4.686 11.776 -7.604 1.00 97.88 95 ASP A CA 1
ATOM 753 C C . ASP A 1 95 ? 3.363 11.010 -7.672 1.00 97.88 95 ASP A C 1
ATOM 755 O O . ASP A 1 95 ? 2.886 10.488 -6.663 1.00 97.88 95 ASP A O 1
ATOM 759 N N . TYR A 1 96 ? 2.794 10.879 -8.875 1.00 98.00 96 TYR A N 1
ATOM 760 C CA . TYR A 1 96 ? 1.565 10.119 -9.071 1.00 98.00 96 TYR A CA 1
ATOM 761 C C . 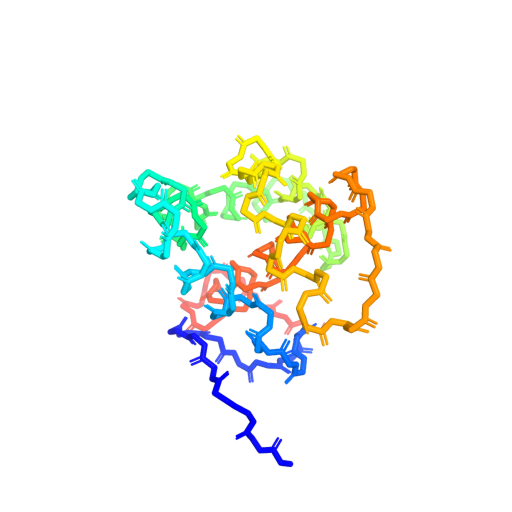TYR A 1 96 ? 1.757 8.643 -8.717 1.00 98.00 96 TYR A C 1
ATOM 763 O O . TYR A 1 96 ? 0.947 8.073 -7.983 1.00 98.00 96 TYR A O 1
ATOM 771 N N . ALA A 1 97 ? 2.850 8.033 -9.183 1.00 98.19 97 ALA A N 1
ATOM 772 C CA . ALA A 1 97 ? 3.139 6.632 -8.911 1.00 98.19 97 ALA A CA 1
ATOM 773 C C . ALA A 1 97 ? 3.361 6.367 -7.412 1.00 98.19 97 ALA A C 1
ATOM 775 O O . ALA A 1 97 ? 2.830 5.397 -6.870 1.00 98.19 97 ALA A O 1
ATOM 776 N N . ILE A 1 98 ? 4.072 7.256 -6.713 1.00 98.44 98 ILE A N 1
ATOM 777 C CA . ILE A 1 98 ? 4.283 7.168 -5.263 1.00 98.44 98 ILE A CA 1
ATOM 778 C C . ILE A 1 98 ? 2.948 7.246 -4.526 1.00 98.44 98 ILE A C 1
ATOM 780 O O . ILE A 1 98 ? 2.677 6.400 -3.673 1.00 98.44 98 ILE A O 1
ATOM 784 N N . ILE A 1 99 ? 2.094 8.217 -4.859 1.00 98.38 99 ILE A N 1
ATOM 785 C CA . ILE A 1 99 ? 0.772 8.371 -4.234 1.00 98.38 99 ILE A CA 1
ATOM 786 C C . ILE A 1 99 ? -0.085 7.127 -4.480 1.00 98.38 99 ILE A C 1
ATOM 788 O O . ILE A 1 99 ? -0.696 6.603 -3.544 1.00 98.38 99 ILE A O 1
ATOM 792 N N . PHE A 1 100 ? -0.093 6.626 -5.716 1.00 98.31 100 PHE A N 1
ATOM 793 C CA . PHE A 1 100 ? -0.837 5.434 -6.108 1.00 98.31 100 PHE A CA 1
ATOM 794 C C . PHE A 1 100 ? -0.430 4.218 -5.266 1.00 98.31 100 PHE A C 1
ATOM 796 O O . PHE A 1 100 ? -1.276 3.593 -4.622 1.00 98.31 100 PHE A O 1
ATOM 803 N N . TYR A 1 101 ? 0.869 3.916 -5.203 1.00 98.44 101 TYR A N 1
ATOM 804 C CA . TYR A 1 101 ? 1.368 2.767 -4.448 1.00 98.44 101 TYR A CA 1
ATOM 805 C C . TYR A 1 101 ? 1.258 2.946 -2.935 1.00 98.44 101 TYR A C 1
ATOM 807 O O . TYR A 1 101 ? 0.968 1.979 -2.232 1.00 98.44 101 TYR A O 1
ATOM 815 N N . SER A 1 102 ? 1.402 4.171 -2.427 1.00 98.50 102 SER A N 1
ATOM 816 C CA . SER A 1 102 ? 1.180 4.472 -1.009 1.00 98.50 102 SER A CA 1
ATOM 817 C C . SER A 1 102 ? -0.262 4.187 -0.610 1.00 98.50 102 SER A C 1
ATOM 819 O O . SER A 1 102 ? -0.505 3.574 0.430 1.00 98.50 102 SER A O 1
ATOM 821 N N . ARG A 1 103 ? -1.230 4.581 -1.449 1.00 98.38 103 ARG A N 1
ATOM 822 C CA . ARG A 1 103 ? -2.651 4.287 -1.232 1.00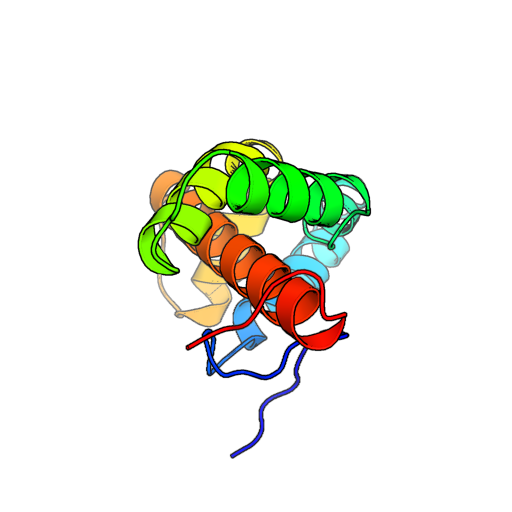 98.38 103 ARG A CA 1
ATOM 823 C C . ARG A 1 103 ? -2.917 2.790 -1.285 1.00 98.38 103 ARG A C 1
ATOM 825 O O . ARG A 1 103 ? -3.546 2.261 -0.376 1.00 98.38 103 ARG A O 1
ATOM 832 N N . LEU A 1 104 ? -2.414 2.114 -2.315 1.00 98.19 104 LEU A N 1
ATOM 833 C CA . LEU A 1 104 ? -2.582 0.675 -2.508 1.00 98.19 104 LEU A CA 1
ATOM 834 C C . LEU A 1 104 ? -2.044 -0.131 -1.315 1.00 98.19 104 LEU A C 1
ATOM 836 O O . LEU A 1 104 ? -2.754 -0.978 -0.771 1.00 98.19 104 LEU A O 1
ATOM 840 N N . LEU A 1 105 ? -0.828 0.182 -0.859 1.00 98.25 105 LEU A N 1
ATOM 841 C CA . LEU A 1 105 ? -0.231 -0.429 0.329 1.00 98.25 105 LEU A CA 1
ATOM 842 C C . LEU A 1 105 ? -1.038 -0.109 1.594 1.00 98.25 105 LEU A C 1
ATOM 844 O O . LEU A 1 105 ? -1.303 -1.000 2.395 1.00 98.25 105 LEU A O 1
ATOM 848 N N . SER A 1 106 ? -1.479 1.138 1.762 1.00 98.25 106 SER A N 1
ATOM 849 C CA . SER A 1 106 ? -2.281 1.547 2.922 1.00 98.25 106 SER A CA 1
ATOM 850 C C . SER A 1 106 ? -3.611 0.801 2.993 1.00 98.25 106 SER A C 1
ATOM 852 O O . SER A 1 106 ? -3.975 0.305 4.056 1.00 98.25 106 SER A O 1
ATOM 854 N N . CYS A 1 107 ? -4.315 0.651 1.869 1.00 98.06 107 CYS A N 1
ATOM 855 C CA . CYS A 1 107 ? -5.535 -0.148 1.819 1.00 98.06 107 CYS A CA 1
ATOM 856 C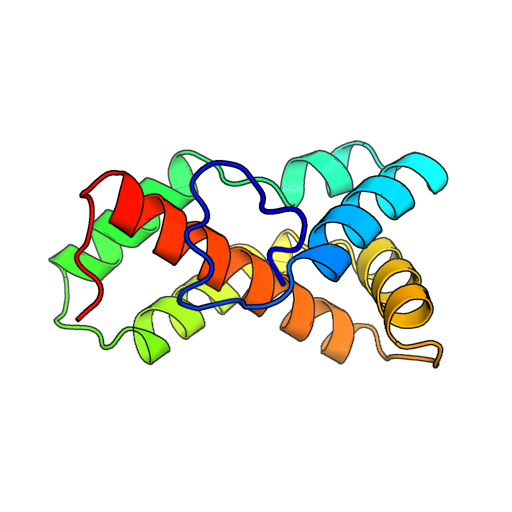 C . CYS A 1 107 ? -5.258 -1.617 2.161 1.00 98.06 107 CYS A C 1
ATOM 858 O O . CYS A 1 107 ? -5.993 -2.199 2.952 1.00 98.06 107 CYS A O 1
ATOM 860 N N . TRP A 1 108 ? -4.176 -2.202 1.634 1.00 97.94 108 TRP A N 1
ATOM 861 C CA . TRP A 1 108 ? -3.791 -3.574 1.976 1.00 97.94 108 TRP A CA 1
ATOM 862 C C . TRP A 1 108 ? -3.512 -3.749 3.476 1.00 97.94 108 TRP A C 1
ATOM 864 O O . TRP A 1 108 ? -4.006 -4.699 4.080 1.00 97.94 108 TRP A O 1
ATOM 874 N N . ILE A 1 109 ? -2.789 -2.814 4.101 1.00 98.12 109 ILE A N 1
ATOM 875 C CA . ILE A 1 109 ? -2.540 -2.811 5.552 1.00 98.12 109 ILE A CA 1
ATOM 876 C C . ILE A 1 109 ? -3.862 -2.779 6.332 1.00 98.12 109 ILE A C 1
ATOM 878 O O . ILE A 1 109 ? -4.017 -3.505 7.317 1.00 98.12 109 ILE A O 1
ATOM 882 N N . VAL A 1 110 ? -4.820 -1.959 5.898 1.00 97.50 110 VAL A N 1
ATOM 883 C CA . VAL A 1 110 ? -6.134 -1.823 6.542 1.00 97.50 110 VAL A CA 1
ATOM 884 C C . VAL A 1 110 ? -6.956 -3.106 6.408 1.00 97.50 110 VAL A C 1
ATOM 886 O O . VAL A 1 110 ? -7.491 -3.584 7.409 1.00 97.50 110 VAL A O 1
ATOM 889 N N . GLU A 1 111 ? -7.020 -3.701 5.215 1.00 97.19 111 GLU A N 1
ATOM 890 C CA . GLU A 1 111 ? -7.694 -4.988 5.006 1.00 97.19 111 GLU A CA 1
ATOM 891 C C . GLU A 1 111 ? -7.061 -6.086 5.864 1.00 97.19 111 GLU A C 1
ATOM 893 O O . GLU A 1 111 ? -7.764 -6.769 6.605 1.00 97.19 111 GLU A O 1
ATOM 898 N N . ALA A 1 112 ? -5.730 -6.199 5.856 1.00 97.50 112 ALA A N 1
ATOM 899 C CA . ALA A 1 112 ? -5.019 -7.180 6.667 1.00 97.50 112 ALA A CA 1
ATOM 900 C C . ALA A 1 112 ? -5.278 -6.983 8.168 1.00 97.50 112 ALA A C 1
ATOM 902 O O . ALA A 1 112 ? -5.510 -7.950 8.892 1.00 97.50 112 ALA A O 1
ATOM 903 N N . SER A 1 113 ? -5.304 -5.733 8.634 1.00 96.88 113 SER A N 1
ATOM 904 C CA . SER A 1 113 ? -5.631 -5.395 10.023 1.00 96.88 113 SER A CA 1
ATOM 905 C C . SER A 1 113 ? -7.064 -5.780 10.390 1.00 96.88 113 SER A C 1
ATOM 907 O O . SER A 1 113 ? -7.307 -6.234 11.509 1.00 96.88 113 SER A O 1
ATOM 909 N N . SER A 1 114 ? -8.010 -5.638 9.459 1.00 96.00 114 SER A N 1
ATOM 910 C CA . SER A 1 114 ? -9.393 -6.088 9.641 1.00 96.00 114 SER A CA 1
ATOM 911 C C . SER A 1 114 ? -9.482 -7.614 9.696 1.00 96.00 114 SER A C 1
ATOM 913 O O . SER A 1 114 ? -10.078 -8.160 10.622 1.00 96.00 114 SER A O 1
ATOM 915 N N . THR A 1 115 ? -8.819 -8.313 8.770 1.00 96.56 115 THR A N 1
ATOM 916 C CA . THR A 1 115 ? -8.740 -9.783 8.731 1.00 96.56 115 THR A CA 1
ATOM 917 C C . THR A 1 115 ? -8.145 -10.361 10.017 1.00 96.56 115 THR A C 1
ATOM 919 O O . THR A 1 115 ? -8.599 -11.391 10.507 1.00 96.56 115 THR A O 1
ATOM 922 N N . LEU A 1 116 ? -7.157 -9.679 10.604 1.00 96.06 116 LEU A N 1
ATOM 923 C CA . LEU A 1 116 ? -6.527 -10.055 11.874 1.00 96.06 116 LEU A CA 1
ATOM 924 C C . LEU A 1 116 ? -7.320 -9.613 13.120 1.00 96.06 116 LEU A C 1
ATOM 926 O O . LEU A 1 116 ? -6.892 -9.882 14.241 1.00 96.06 116 LEU A O 1
ATOM 930 N N . GLY A 1 117 ? -8.451 -8.920 12.956 1.00 94.00 117 GLY A N 1
ATOM 931 C CA . GLY A 1 117 ? -9.293 -8.457 14.061 1.00 94.00 117 GLY A CA 1
ATOM 932 C C . GLY A 1 117 ? -8.729 -7.274 14.859 1.00 94.00 117 GLY A C 1
ATOM 933 O O . GLY A 1 117 ? -9.200 -7.012 15.964 1.00 94.00 117 GLY A O 1
ATOM 934 N N . ILE A 1 118 ? -7.737 -6.552 14.325 1.00 93.25 118 ILE A N 1
ATOM 935 C CA . ILE A 1 118 ? -7.170 -5.339 14.945 1.00 93.25 118 ILE A CA 1
ATOM 936 C C . ILE A 1 118 ? -8.179 -4.188 14.873 1.00 93.25 118 ILE A C 1
ATOM 938 O O . ILE A 1 118 ? -8.346 -3.434 15.830 1.00 93.25 118 ILE A O 1
ATOM 942 N N . ILE A 1 119 ? -8.870 -4.074 13.739 1.00 92.00 119 ILE A N 1
ATOM 943 C CA . ILE A 1 119 ? -9.940 -3.104 13.493 1.00 92.00 119 ILE A CA 1
ATOM 944 C C . ILE A 1 119 ? -11.158 -3.816 12.903 1.00 92.00 119 ILE A C 1
ATOM 946 O O . ILE A 1 119 ? -11.084 -4.979 12.516 1.00 92.00 119 ILE A O 1
ATOM 950 N N . ARG A 1 120 ? -12.288 -3.112 12.815 1.00 86.12 120 ARG A N 1
ATOM 951 C CA . ARG A 1 120 ? -13.451 -3.557 12.040 1.00 86.12 120 ARG A CA 1
ATOM 952 C C . ARG A 1 120 ? -13.766 -2.523 10.977 1.00 86.12 120 ARG A C 1
ATOM 954 O O . ARG A 1 120 ? -14.053 -1.376 11.321 1.00 86.12 120 ARG A O 1
ATOM 961 N N . LEU A 1 121 ? -13.743 -2.941 9.718 1.00 80.06 121 LEU A N 1
ATOM 962 C CA . LEU A 1 121 ? -14.332 -2.170 8.632 1.00 80.06 121 LEU A CA 1
ATOM 963 C C . LEU A 1 121 ? -15.856 -2.211 8.806 1.00 80.06 121 LEU A C 1
ATOM 965 O O . LEU A 1 121 ? -16.431 -3.279 9.016 1.00 80.06 121 LEU A O 1
ATOM 969 N N . LYS A 1 122 ? -16.479 -1.035 8.846 1.00 62.09 122 LYS A N 1
ATOM 970 C CA . LYS A 1 122 ? -17.931 -0.859 8.886 1.00 62.09 122 LYS A CA 1
ATOM 971 C C . LYS A 1 122 ? -18.372 -0.182 7.607 1.00 62.09 122 LYS A C 1
ATOM 973 O O . LYS A 1 122 ? -17.636 0.739 7.185 1.00 62.09 122 LYS A O 1
#